Protein AF-W2SU47-F1 (afdb_monomer_lite)

Foldseek 3Di:
DVLVVLLVVLVVLLVQLVCLQPDPDDDPVSLLVSLQSLQCCLQPVVVSSLVCLVVVLVRLLSQCLDQDVSSVVSSLSSVLSSLLSLLPDPDPCNVVSLVSLLVSLVVLCVDPPYDNVSSPNSSVSSVVSSVCSVDVVVVVVVCVVVVNDCPVRDDPDPDD

InterPro domains:
  IPR016024 Armadillo-type fold [SSF48371] (7-95)

Sequence (160 aa):
TSKSYAAELVEKCLDQCLEWLEEPTRNEQRRLASVLLARELAMFTATSFFLRANVFFKSIFTVIRDPKPQIRIASINALHAALTITSQREAKLKTEWYTKCYAEALNTMKINDLPKDDRTHSMLLVLNELVRIADATYERTRLEALGIRQTETSIATPIE

Secondary structure (DSSP, 8-state):
-HHHHHHHHHHHHHHHHHHHHH-SS--HHHHHHHHHHHHHHHHH-HHHHHHTHHHHHHHHHHHHT-SSHHHHHHHHHHHHHHHHHHHTS--TTHHHHHHHHHHHHHHHTT--SS-HHHHHHHHHHHHHHHHHHH-HHHHHHHHHHTT--GGGS---S---

pLDDT: mean 86.92, std 14.97, range [31.42, 97.62]

Organism: Necator americanus (NCBI:txid51031)

Structure (mmCIF, N/CA/C/O backbone):
data_AF-W2SU47-F1
#
_entry.id   AF-W2SU47-F1
#
loop_
_atom_site.group_PDB
_atom_site.id
_atom_site.type_symbol
_atom_site.label_atom_id
_atom_site.label_alt_id
_atom_site.label_comp_id
_atom_site.label_asym_id
_atom_site.label_entity_id
_atom_site.label_seq_id
_atom_site.pdbx_PDB_ins_code
_atom_site.Cartn_x
_atom_site.Cartn_y
_atom_site.Cartn_z
_atom_site.occupancy
_atom_site.B_iso_or_equiv
_atom_site.auth_seq_id
_atom_site.auth_comp_id
_atom_site.auth_asym_id
_atom_site.auth_atom_id
_atom_site.pdbx_PDB_model_num
ATOM 1 N N . THR A 1 1 ? 2.155 -5.303 30.249 1.00 57.44 1 THR A N 1
ATOM 2 C CA . THR A 1 1 ? 0.708 -5.442 29.938 1.00 57.44 1 THR A CA 1
ATOM 3 C C . THR A 1 1 ? 0.538 -5.763 28.461 1.00 57.44 1 THR A C 1
ATOM 5 O O . THR A 1 1 ? 1.317 -5.265 27.661 1.00 57.44 1 THR A O 1
ATOM 8 N N . SER A 1 2 ? -0.454 -6.580 28.084 1.00 69.81 2 SER A N 1
ATOM 9 C CA . SER A 1 2 ? -0.666 -7.081 26.703 1.00 69.81 2 SER A CA 1
ATOM 10 C C . SER A 1 2 ? -0.622 -5.992 25.603 1.00 69.81 2 SER A C 1
ATOM 12 O O . SER A 1 2 ? -0.025 -6.196 24.550 1.00 69.81 2 SER A O 1
ATOM 14 N N . LYS A 1 3 ? -1.123 -4.778 25.884 1.00 67.06 3 LYS A N 1
ATOM 15 C CA . LYS A 1 3 ? -1.070 -3.631 24.951 1.00 67.06 3 LYS A CA 1
ATOM 16 C C . LYS A 1 3 ? 0.355 -3.171 24.601 1.00 67.06 3 LYS A C 1
ATOM 18 O O . LYS A 1 3 ? 0.601 -2.790 23.463 1.00 67.06 3 LYS A O 1
ATOM 23 N N . SER A 1 4 ? 1.285 -3.231 25.556 1.00 80.19 4 SER A N 1
ATOM 24 C CA . SER A 1 4 ? 2.697 -2.879 25.335 1.00 80.19 4 SER A CA 1
ATOM 25 C C . SER A 1 4 ? 3.374 -3.871 24.391 1.00 80.19 4 SER A C 1
ATOM 27 O O . SER A 1 4 ? 4.153 -3.469 23.537 1.00 80.19 4 SER A O 1
ATOM 29 N N . TYR A 1 5 ? 3.033 -5.155 24.517 1.00 83.88 5 TYR A N 1
ATOM 30 C CA . TYR A 1 5 ? 3.584 -6.211 23.672 1.00 83.88 5 TYR A CA 1
ATOM 31 C C . TYR A 1 5 ? 3.087 -6.098 22.225 1.00 83.88 5 TYR A C 1
ATOM 33 O O . TYR A 1 5 ? 3.872 -6.221 21.294 1.00 83.88 5 TYR A O 1
ATOM 41 N N . ALA A 1 6 ? 1.800 -5.790 22.023 1.00 83.56 6 ALA A N 1
ATOM 42 C CA . ALA A 1 6 ? 1.251 -5.577 20.684 1.00 83.56 6 ALA A CA 1
ATOM 43 C C . ALA A 1 6 ? 1.893 -4.377 19.964 1.00 83.56 6 ALA A C 1
ATOM 45 O O . ALA A 1 6 ? 2.113 -4.429 18.759 1.00 83.56 6 ALA A O 1
ATOM 46 N N . ALA A 1 7 ? 2.187 -3.291 20.686 1.00 87.56 7 ALA A N 1
ATOM 47 C CA . ALA A 1 7 ? 2.892 -2.142 20.121 1.00 87.56 7 ALA A CA 1
ATOM 48 C C . ALA A 1 7 ? 4.333 -2.496 19.716 1.00 87.56 7 ALA A C 1
ATOM 50 O O . ALA A 1 7 ? 4.730 -2.210 18.590 1.00 87.56 7 ALA A O 1
ATOM 51 N N . GLU A 1 8 ? 5.069 -3.182 20.593 1.00 90.56 8 GLU A N 1
ATOM 52 C CA . GLU A 1 8 ? 6.442 -3.627 20.328 1.00 90.56 8 GLU A CA 1
ATOM 53 C C . GLU A 1 8 ? 6.516 -4.620 19.156 1.00 90.56 8 GLU A C 1
ATOM 55 O O . GLU A 1 8 ? 7.414 -4.539 18.319 1.00 90.56 8 GLU A O 1
ATOM 60 N N . LEU A 1 9 ? 5.550 -5.538 19.058 1.00 89.38 9 LEU A N 1
ATOM 61 C CA . LEU A 1 9 ? 5.449 -6.476 17.942 1.00 89.38 9 LEU A CA 1
ATOM 62 C C . LEU A 1 9 ? 5.257 -5.739 16.613 1.00 89.38 9 LEU A C 1
ATOM 64 O O . LEU A 1 9 ? 5.974 -6.011 15.656 1.00 89.38 9 LEU A O 1
ATOM 68 N N . VAL A 1 10 ? 4.308 -4.799 16.552 1.00 92.06 10 VAL A N 1
ATOM 69 C CA . VAL A 1 10 ? 4.047 -4.012 15.337 1.00 92.06 10 VAL A CA 1
ATOM 70 C C . VAL A 1 10 ? 5.268 -3.200 14.932 1.00 92.06 10 VAL A C 1
ATOM 72 O O . VAL A 1 10 ? 5.577 -3.134 13.745 1.00 92.06 10 VAL A O 1
ATOM 75 N N . GLU A 1 11 ? 5.963 -2.604 15.898 1.00 92.06 11 GLU A N 1
ATOM 76 C CA . GLU A 1 11 ? 7.198 -1.866 15.649 1.00 92.06 11 GLU A CA 1
ATOM 77 C C . GLU A 1 11 ? 8.258 -2.767 15.010 1.00 92.06 11 GLU A C 1
ATOM 79 O O . GLU A 1 11 ? 8.673 -2.500 13.884 1.00 92.06 11 GLU A O 1
ATOM 84 N N . LYS A 1 12 ? 8.587 -3.897 15.647 1.00 93.81 12 LYS A N 1
ATOM 85 C CA . LYS A 1 12 ? 9.564 -4.860 15.118 1.00 93.81 12 LYS A CA 1
ATOM 86 C C . LYS A 1 12 ? 9.177 -5.394 13.740 1.00 93.81 12 LYS A C 1
ATOM 88 O O . LYS A 1 12 ? 10.028 -5.513 12.865 1.00 93.81 12 LYS A O 1
ATOM 93 N N . CYS A 1 13 ? 7.903 -5.718 13.525 1.00 94.62 13 CYS A N 1
ATOM 94 C CA . CYS A 1 13 ? 7.446 -6.241 12.241 1.00 94.62 13 CYS A CA 1
ATOM 95 C C . CYS A 1 13 ? 7.479 -5.184 11.129 1.00 94.62 13 CYS A C 1
ATOM 97 O O . CYS A 1 13 ? 7.835 -5.519 10.001 1.00 94.62 13 CYS A O 1
ATOM 99 N N . LEU A 1 14 ? 7.120 -3.927 11.414 1.00 94.00 14 LEU A N 1
ATOM 100 C CA . LEU A 1 14 ? 7.218 -2.851 10.426 1.00 94.00 14 LEU A CA 1
ATOM 101 C C . LEU A 1 14 ? 8.671 -2.510 10.112 1.00 94.00 14 LEU A C 1
ATOM 103 O O . LEU A 1 14 ? 8.984 -2.315 8.942 1.00 94.00 14 LEU A O 1
ATOM 107 N N . ASP A 1 15 ? 9.551 -2.501 11.110 1.00 94.56 15 ASP A N 1
ATOM 108 C CA . ASP A 1 15 ? 10.982 -2.284 10.896 1.00 94.56 15 ASP A CA 1
ATOM 109 C C . ASP A 1 15 ? 11.571 -3.407 10.033 1.00 94.56 15 ASP A C 1
ATOM 111 O O . ASP A 1 15 ? 12.213 -3.132 9.022 1.00 94.56 15 ASP A O 1
ATOM 115 N N . GLN A 1 16 ? 11.209 -4.665 10.307 1.00 95.00 16 GLN A N 1
ATOM 116 C CA . GLN A 1 16 ? 11.596 -5.792 9.457 1.00 95.00 16 GLN A CA 1
ATOM 117 C C . GLN A 1 16 ? 11.073 -5.655 8.019 1.00 95.00 16 GLN A C 1
ATOM 119 O O . GLN A 1 16 ? 11.789 -5.979 7.067 1.00 95.00 16 GLN A O 1
ATOM 124 N N . CYS A 1 17 ? 9.832 -5.183 7.842 1.00 94.94 17 CYS A N 1
ATOM 125 C CA . CYS A 1 17 ? 9.284 -4.927 6.512 1.00 94.94 17 CYS A CA 1
ATOM 126 C C . CYS A 1 17 ? 10.129 -3.894 5.764 1.00 94.94 17 CYS A C 1
ATOM 128 O O . CYS A 1 17 ? 10.381 -4.095 4.582 1.00 94.94 17 CYS A O 1
ATOM 130 N N . LEU A 1 18 ? 10.548 -2.810 6.425 1.00 93.12 18 LEU A N 1
ATOM 131 C CA . LEU A 1 18 ? 11.369 -1.756 5.823 1.00 93.12 18 LEU A CA 1
ATOM 132 C C . LEU A 1 18 ? 12.751 -2.267 5.445 1.00 93.12 18 LEU A C 1
ATOM 134 O O . LEU A 1 18 ? 13.170 -2.037 4.316 1.00 93.12 18 LEU A O 1
ATOM 138 N N . GLU A 1 19 ? 13.402 -3.017 6.333 1.00 94.19 19 GLU A N 1
ATOM 139 C CA . GLU A 1 19 ? 14.693 -3.646 6.050 1.00 94.19 19 GLU A CA 1
ATOM 140 C C . GLU A 1 19 ? 14.628 -4.462 4.754 1.00 94.19 19 GLU A C 1
ATOM 142 O O . GLU A 1 19 ? 15.442 -4.269 3.856 1.00 94.19 19 GLU A O 1
ATOM 147 N N . TRP A 1 20 ? 13.593 -5.294 4.593 1.00 94.81 20 TRP A N 1
ATOM 148 C CA . TRP A 1 20 ? 13.367 -6.075 3.372 1.00 94.81 20 TRP A CA 1
ATOM 149 C C . TRP A 1 20 ? 13.113 -5.226 2.119 1.00 94.81 20 TRP A C 1
ATOM 151 O O . TRP A 1 20 ? 13.401 -5.671 1.005 1.00 94.81 20 TRP A O 1
ATOM 161 N N . LEU A 1 21 ? 12.550 -4.024 2.265 1.00 92.50 21 LEU A N 1
ATOM 162 C CA . LEU A 1 21 ? 12.307 -3.110 1.145 1.00 92.50 21 LEU A CA 1
ATOM 163 C C . LEU A 1 21 ? 13.552 -2.301 0.755 1.00 92.50 21 LEU A C 1
ATOM 165 O O . LEU A 1 21 ? 13.685 -1.947 -0.421 1.00 92.50 21 LEU A O 1
ATOM 169 N N . GLU A 1 22 ? 14.435 -2.026 1.715 1.00 90.50 22 GLU A N 1
ATOM 170 C CA . GLU A 1 22 ? 15.665 -1.235 1.568 1.00 90.50 22 GLU A CA 1
ATOM 171 C C . GLU A 1 22 ? 16.891 -2.077 1.180 1.00 90.50 22 GLU A C 1
ATOM 173 O O . GLU A 1 22 ? 17.963 -1.529 0.921 1.00 90.50 22 GLU A O 1
ATOM 178 N N . GLU A 1 23 ? 16.744 -3.403 1.086 1.00 90.19 23 GLU A N 1
ATOM 179 C CA . GLU A 1 23 ? 17.817 -4.289 0.638 1.00 90.19 23 GLU A CA 1
ATOM 180 C C . GLU A 1 23 ? 18.407 -3.851 -0.719 1.00 90.19 23 GLU A C 1
ATOM 182 O O . GLU A 1 23 ? 17.663 -3.603 -1.676 1.00 90.19 23 GLU A O 1
ATOM 187 N N . PRO A 1 24 ? 19.750 -3.827 -0.852 1.00 87.69 24 PRO A N 1
ATOM 188 C CA . PRO A 1 24 ? 20.416 -3.344 -2.062 1.00 87.69 24 PRO A CA 1
ATOM 189 C C . PRO A 1 24 ? 20.133 -4.231 -3.279 1.00 87.69 24 PRO A C 1
ATOM 191 O O . PRO A 1 24 ? 20.157 -3.767 -4.416 1.00 87.69 24 PRO A O 1
ATOM 194 N N . THR A 1 25 ? 19.864 -5.519 -3.049 1.00 91.19 25 THR A N 1
ATOM 195 C CA . THR A 1 25 ? 19.470 -6.463 -4.095 1.00 91.19 25 THR A CA 1
ATOM 196 C C . THR A 1 25 ? 17.974 -6.712 -4.007 1.00 91.19 25 THR A C 1
ATOM 198 O O . THR A 1 25 ? 17.471 -7.151 -2.976 1.00 91.19 25 THR A O 1
ATOM 201 N N . ARG A 1 26 ? 17.251 -6.479 -5.108 1.00 91.31 26 ARG A N 1
ATOM 202 C CA . ARG A 1 26 ? 15.805 -6.717 -5.155 1.00 91.31 26 ARG A CA 1
ATOM 203 C C . ARG A 1 26 ? 15.495 -8.197 -4.904 1.00 91.31 26 ARG A C 1
ATOM 205 O O . ARG A 1 26 ? 15.801 -9.043 -5.741 1.00 91.31 26 ARG A O 1
ATOM 212 N N . ASN A 1 27 ? 14.774 -8.470 -3.819 1.00 95.38 27 ASN A N 1
ATOM 213 C CA . ASN A 1 27 ? 14.187 -9.773 -3.520 1.00 95.38 27 ASN A CA 1
ATOM 214 C C . ASN A 1 27 ? 12.652 -9.708 -3.613 1.00 95.38 27 ASN A C 1
ATOM 216 O O . ASN A 1 27 ? 11.988 -8.988 -2.867 1.00 95.38 27 ASN A O 1
ATOM 220 N N . GLU A 1 28 ? 12.086 -10.452 -4.561 1.00 94.38 28 GLU A N 1
ATOM 221 C CA . GLU A 1 28 ? 10.653 -10.436 -4.874 1.00 94.38 28 GLU A CA 1
ATOM 222 C C . GLU A 1 28 ? 9.795 -11.014 -3.744 1.00 94.38 28 GLU A C 1
ATOM 224 O O . GLU A 1 28 ? 8.793 -10.418 -3.351 1.00 94.38 28 GLU A O 1
ATOM 229 N N . GLN A 1 29 ? 10.218 -12.146 -3.183 1.00 95.88 29 GLN A N 1
ATOM 230 C CA . GLN A 1 29 ? 9.509 -12.831 -2.107 1.00 95.88 29 GLN A CA 1
ATOM 231 C C . GLN A 1 29 ? 9.476 -11.978 -0.842 1.00 95.88 29 GLN A C 1
ATOM 233 O O . GLN A 1 29 ? 8.440 -11.900 -0.188 1.00 95.88 29 GLN A O 1
ATOM 238 N N . ARG A 1 30 ? 10.583 -11.296 -0.526 1.00 96.25 30 ARG A N 1
ATOM 239 C CA . ARG A 1 30 ? 10.657 -10.375 0.613 1.00 96.25 30 ARG A CA 1
ATOM 240 C C . ARG A 1 30 ? 9.747 -9.169 0.430 1.00 96.25 30 ARG A C 1
ATOM 242 O O . ARG A 1 30 ? 8.985 -8.862 1.335 1.00 96.25 30 ARG A O 1
ATOM 249 N N . ARG A 1 31 ? 9.731 -8.550 -0.756 1.00 96.06 31 ARG A N 1
ATOM 250 C CA . ARG A 1 31 ? 8.805 -7.443 -1.064 1.00 96.06 31 ARG A CA 1
ATOM 251 C C . ARG A 1 31 ? 7.345 -7.856 -0.918 1.00 96.06 31 ARG A C 1
ATOM 253 O O . ARG A 1 31 ? 6.568 -7.122 -0.313 1.00 96.06 31 ARG A O 1
ATOM 260 N N . LEU A 1 32 ? 6.985 -9.032 -1.437 1.00 96.88 32 LEU A N 1
ATOM 261 C CA . LEU A 1 32 ? 5.638 -9.578 -1.292 1.00 96.88 32 LEU A CA 1
ATOM 262 C C . LEU A 1 32 ? 5.301 -9.874 0.180 1.00 96.88 32 LEU A C 1
ATOM 264 O O . LEU A 1 32 ? 4.226 -9.506 0.647 1.00 96.88 32 LEU A O 1
ATOM 268 N N . ALA A 1 33 ? 6.224 -10.483 0.926 1.00 96.88 33 ALA A N 1
ATOM 269 C CA . ALA A 1 33 ? 6.049 -10.758 2.349 1.00 96.88 33 ALA A CA 1
ATOM 270 C C . ALA A 1 33 ? 5.882 -9.469 3.170 1.00 96.88 33 ALA A C 1
ATOM 272 O O . ALA A 1 33 ? 4.981 -9.412 4.004 1.00 96.88 33 ALA A O 1
ATOM 273 N N . SER A 1 34 ? 6.672 -8.421 2.893 1.00 96.44 34 SER A N 1
ATOM 274 C CA . SER A 1 34 ? 6.561 -7.116 3.560 1.00 96.44 34 SER A CA 1
ATOM 275 C C . SER A 1 34 ? 5.160 -6.529 3.423 1.00 96.44 34 SER A C 1
ATOM 277 O O . SER A 1 34 ? 4.573 -6.080 4.405 1.00 96.44 34 SER A O 1
ATOM 279 N N . VAL A 1 35 ? 4.596 -6.528 2.210 1.00 97.00 35 VAL A N 1
ATOM 280 C CA . VAL A 1 35 ? 3.281 -5.908 1.978 1.00 97.00 35 VAL A CA 1
ATOM 281 C C . VAL A 1 35 ? 2.136 -6.732 2.552 1.00 97.00 35 VAL A C 1
ATOM 283 O O . VAL A 1 35 ? 1.189 -6.157 3.083 1.00 97.00 35 VAL A O 1
ATOM 286 N N . LEU A 1 36 ? 2.238 -8.064 2.515 1.00 96.88 36 LEU A N 1
ATOM 287 C CA . LEU A 1 36 ? 1.267 -8.944 3.163 1.00 96.88 36 LEU A CA 1
ATOM 288 C C . LEU A 1 36 ? 1.302 -8.767 4.683 1.00 96.88 36 LEU A C 1
ATOM 290 O O . LEU A 1 36 ? 0.262 -8.541 5.291 1.00 96.88 36 LEU A O 1
ATOM 294 N N . LEU A 1 37 ? 2.491 -8.770 5.290 1.00 96.38 37 LEU A N 1
ATOM 295 C CA . LEU A 1 37 ? 2.635 -8.553 6.726 1.00 96.38 37 LEU A CA 1
ATOM 296 C C . LEU A 1 37 ? 2.093 -7.178 7.134 1.00 96.38 37 LEU A C 1
ATOM 298 O O . LEU A 1 37 ? 1.295 -7.091 8.062 1.00 96.38 37 LEU A O 1
ATOM 302 N N . ALA A 1 38 ? 2.443 -6.112 6.410 1.00 95.81 38 ALA A N 1
ATOM 303 C CA . ALA A 1 38 ? 1.929 -4.774 6.693 1.00 95.81 38 ALA A CA 1
ATOM 304 C C . ALA A 1 38 ? 0.393 -4.695 6.601 1.00 95.81 38 ALA A C 1
ATOM 306 O O . ALA A 1 38 ? -0.229 -4.029 7.432 1.00 95.81 38 ALA A O 1
ATOM 307 N N . ARG A 1 39 ? -0.224 -5.402 5.642 1.00 96.06 39 ARG A N 1
ATOM 308 C CA . ARG A 1 39 ? -1.686 -5.536 5.548 1.00 96.06 39 ARG A CA 1
ATOM 309 C C . ARG A 1 39 ? -2.264 -6.206 6.793 1.00 96.06 39 ARG A C 1
ATOM 311 O O . ARG A 1 39 ? -3.197 -5.660 7.379 1.00 96.06 39 ARG A O 1
ATOM 318 N N . GLU A 1 40 ? -1.721 -7.350 7.206 1.00 95.25 40 GLU A N 1
ATOM 319 C CA . GLU A 1 40 ? -2.231 -8.074 8.377 1.00 95.25 40 GLU A CA 1
ATOM 320 C C . GLU A 1 40 ? -2.090 -7.243 9.659 1.00 95.25 40 GLU A C 1
ATOM 322 O O . GLU A 1 40 ? -3.021 -7.170 10.462 1.00 95.25 40 GLU A O 1
ATOM 327 N N . LEU A 1 41 ? -0.962 -6.547 9.837 1.00 94.00 41 LEU A N 1
ATOM 328 C CA . LEU A 1 41 ? -0.760 -5.652 10.980 1.00 94.00 41 LEU A CA 1
ATOM 329 C C . LEU A 1 41 ? -1.786 -4.516 10.985 1.00 94.00 41 LEU A C 1
ATOM 331 O O . LEU A 1 41 ? -2.356 -4.210 12.035 1.00 94.00 41 LEU A O 1
ATOM 335 N N . ALA A 1 42 ? -2.053 -3.912 9.826 1.00 92.69 42 ALA A N 1
ATOM 336 C CA . ALA A 1 42 ? -3.086 -2.896 9.700 1.00 92.69 42 ALA A CA 1
ATOM 337 C C . ALA A 1 42 ? -4.452 -3.466 10.128 1.00 92.69 42 ALA A C 1
ATOM 339 O O . ALA A 1 42 ? -5.100 -2.911 11.015 1.00 92.69 42 ALA A O 1
ATOM 340 N N . MET A 1 43 ? -4.859 -4.611 9.577 1.00 91.56 43 MET A N 1
ATOM 341 C CA . MET A 1 43 ? -6.174 -5.205 9.842 1.00 91.56 43 MET A CA 1
ATOM 342 C C . MET A 1 43 ? -6.367 -5.651 11.297 1.00 91.56 43 MET A C 1
ATOM 344 O O . MET A 1 43 ? -7.394 -5.350 11.901 1.00 91.56 43 MET A O 1
ATOM 348 N N . PHE A 1 44 ? -5.388 -6.344 11.880 1.00 90.00 44 PHE A N 1
ATOM 349 C CA . PHE A 1 44 ? -5.555 -7.008 13.179 1.00 90.00 44 PHE A CA 1
ATOM 350 C C . PHE A 1 44 ? -4.991 -6.220 14.364 1.00 90.00 44 PHE A C 1
ATOM 352 O O . PHE A 1 44 ? -5.349 -6.482 15.511 1.00 90.00 44 PHE A O 1
ATOM 359 N N . THR A 1 45 ? -4.133 -5.229 14.113 1.00 90.75 45 THR A N 1
ATOM 360 C CA . THR A 1 45 ? -3.490 -4.417 15.162 1.00 90.75 45 THR A CA 1
ATOM 361 C C . THR A 1 45 ? -3.601 -2.915 14.886 1.00 90.75 45 THR A C 1
ATOM 363 O O . THR A 1 45 ? -2.694 -2.139 15.192 1.00 90.75 45 THR A O 1
ATOM 366 N N . ALA A 1 46 ? -4.749 -2.486 14.350 1.00 89.38 46 ALA A N 1
ATOM 367 C CA . ALA A 1 46 ? -5.002 -1.138 13.834 1.00 89.38 46 ALA A CA 1
ATOM 368 C C . ALA A 1 46 ? -4.544 0.015 14.748 1.00 89.38 46 ALA A C 1
ATOM 370 O O . ALA A 1 46 ? -3.997 1.003 14.265 1.00 89.38 46 ALA A O 1
ATOM 371 N N . THR A 1 47 ? -4.740 -0.087 16.068 1.00 89.88 47 THR A N 1
ATOM 372 C CA . THR A 1 47 ? -4.319 0.964 17.016 1.00 89.88 47 THR A CA 1
ATOM 373 C C . THR A 1 47 ? -2.809 1.112 17.101 1.00 89.88 47 THR A C 1
ATOM 375 O O . THR A 1 47 ? -2.318 2.233 17.015 1.00 89.88 47 THR A O 1
ATOM 378 N N . SER A 1 48 ? -2.080 0.006 17.227 1.00 90.75 48 SER A N 1
ATOM 379 C CA . SER A 1 48 ? -0.617 0.024 17.265 1.00 90.75 48 SER A CA 1
ATOM 380 C C . SER A 1 48 ? -0.033 0.396 15.901 1.00 90.75 48 SER A C 1
ATOM 382 O O . SER A 1 48 ? 0.877 1.217 15.829 1.00 90.75 48 SER A O 1
ATOM 384 N N . PHE A 1 49 ? -0.606 -0.130 14.812 1.00 92.00 49 PHE A N 1
ATOM 385 C CA . PHE A 1 49 ? -0.204 0.209 13.444 1.00 92.00 49 PHE A CA 1
ATOM 386 C C . PHE A 1 49 ? -0.335 1.709 13.163 1.00 92.00 49 PHE A C 1
ATOM 388 O O . PHE A 1 49 ? 0.577 2.322 12.610 1.00 92.00 49 PHE A O 1
ATOM 395 N N . PHE A 1 50 ? -1.438 2.328 13.597 1.00 90.25 50 PHE A N 1
ATOM 396 C CA . PHE A 1 50 ? -1.693 3.746 13.354 1.00 90.25 50 PHE A CA 1
ATOM 397 C C . PHE A 1 50 ? -0.606 4.664 13.937 1.00 90.25 50 PHE A C 1
ATOM 399 O O . PHE A 1 50 ? -0.272 5.676 13.324 1.00 90.25 50 PHE A O 1
ATOM 406 N N . LEU A 1 51 ? 0.013 4.287 15.063 1.00 90.31 51 LEU A N 1
ATOM 407 C CA . LEU A 1 51 ? 1.129 5.036 15.663 1.00 90.31 51 LEU A CA 1
ATOM 408 C C . LEU A 1 51 ? 2.358 5.112 14.739 1.00 90.31 51 LEU A C 1
ATOM 410 O O . LEU A 1 51 ? 3.148 6.049 14.836 1.00 90.31 51 LEU A O 1
ATOM 414 N N . ARG A 1 52 ? 2.509 4.150 13.822 1.00 89.62 52 ARG A N 1
ATOM 415 C CA . ARG A 1 52 ? 3.617 4.043 12.859 1.00 89.62 52 ARG A CA 1
ATOM 416 C C . ARG A 1 52 ? 3.175 4.277 11.410 1.00 89.62 52 ARG A C 1
ATOM 418 O O . ARG A 1 52 ? 3.984 4.111 10.498 1.00 89.62 52 ARG A O 1
ATOM 425 N N . ALA A 1 53 ? 1.937 4.719 11.169 1.00 90.00 53 ALA A N 1
ATOM 426 C CA . ALA A 1 53 ? 1.385 4.884 9.821 1.00 90.00 53 ALA A CA 1
ATOM 427 C C . ALA A 1 53 ? 2.253 5.779 8.917 1.00 90.00 53 ALA A C 1
ATOM 429 O O . ALA A 1 53 ? 2.420 5.495 7.734 1.00 90.00 53 ALA A O 1
ATOM 430 N N . ASN A 1 54 ? 2.887 6.815 9.477 1.00 89.88 54 ASN A N 1
ATOM 431 C CA . ASN A 1 54 ? 3.808 7.684 8.737 1.00 89.88 54 ASN A CA 1
ATOM 432 C C . ASN A 1 54 ? 4.972 6.927 8.089 1.00 89.88 54 ASN A C 1
ATOM 434 O O . ASN A 1 54 ? 5.401 7.285 6.993 1.00 89.88 54 ASN A O 1
ATOM 438 N N . VAL A 1 55 ? 5.491 5.902 8.764 1.00 91.69 55 VAL A N 1
ATOM 439 C CA . VAL A 1 55 ? 6.590 5.077 8.260 1.00 91.69 55 VAL A CA 1
ATOM 440 C C . VAL A 1 55 ? 6.090 4.200 7.112 1.00 91.69 55 VAL A C 1
ATOM 442 O O . VAL A 1 55 ? 6.675 4.210 6.030 1.00 91.69 55 VAL A O 1
ATOM 445 N N . PHE A 1 56 ? 4.936 3.557 7.294 1.00 93.75 56 PHE A N 1
ATOM 446 C CA . PHE A 1 56 ? 4.271 2.780 6.247 1.00 93.75 56 PHE A CA 1
ATOM 447 C C . PHE A 1 56 ? 3.984 3.614 4.983 1.00 93.75 56 PHE A C 1
ATOM 449 O O . PHE A 1 56 ? 4.370 3.233 3.880 1.00 93.75 56 PHE A O 1
ATOM 456 N N . PHE A 1 57 ? 3.380 4.800 5.122 1.00 92.81 57 PHE A N 1
ATOM 457 C CA . PHE A 1 57 ? 3.076 5.682 3.988 1.00 92.81 57 PHE A CA 1
ATOM 458 C C . PHE A 1 57 ? 4.324 6.280 3.324 1.00 92.81 57 PHE A C 1
ATOM 460 O O . PHE A 1 57 ? 4.214 6.918 2.279 1.00 92.81 57 PHE A O 1
ATOM 467 N N . LYS A 1 58 ? 5.518 6.167 3.911 1.00 90.38 58 LYS A N 1
ATOM 468 C CA . LYS A 1 58 ? 6.770 6.529 3.227 1.00 90.38 58 LYS A CA 1
ATOM 469 C C . LYS A 1 58 ? 7.276 5.383 2.355 1.00 90.38 58 LYS A C 1
ATOM 471 O O . LYS A 1 58 ? 7.744 5.649 1.254 1.00 90.38 58 LYS A O 1
ATOM 476 N N . SER A 1 59 ? 7.136 4.139 2.805 1.00 92.56 59 SER A N 1
ATOM 477 C CA . SER A 1 59 ? 7.700 2.976 2.119 1.00 92.56 59 SER A CA 1
ATOM 478 C C . SER A 1 59 ? 6.762 2.336 1.094 1.00 92.56 59 SER A C 1
ATOM 480 O O . SER A 1 59 ? 7.232 1.906 0.042 1.00 92.56 59 SER A O 1
ATOM 482 N N . ILE A 1 60 ? 5.445 2.316 1.328 1.00 95.56 60 ILE A N 1
ATOM 483 C CA . ILE A 1 60 ? 4.484 1.557 0.503 1.00 95.56 60 ILE A CA 1
ATOM 484 C C . ILE A 1 60 ? 4.501 1.946 -0.983 1.00 95.56 60 ILE A C 1
ATOM 486 O O . ILE A 1 60 ? 4.373 1.094 -1.862 1.00 95.56 60 ILE A O 1
ATOM 490 N N . PHE A 1 61 ? 4.729 3.221 -1.304 1.00 94.19 61 PHE A N 1
ATOM 491 C CA . PHE A 1 61 ? 4.737 3.672 -2.695 1.00 94.19 61 PHE A CA 1
ATOM 492 C C . PHE A 1 61 ? 5.891 3.077 -3.504 1.00 94.19 61 PHE A C 1
ATOM 494 O O . PHE A 1 61 ? 5.780 2.994 -4.724 1.00 94.19 61 PHE A O 1
ATOM 501 N N . THR A 1 62 ? 6.977 2.643 -2.859 1.00 92.81 62 THR A N 1
ATOM 502 C CA . THR A 1 62 ? 8.094 1.971 -3.543 1.00 92.81 62 THR A CA 1
ATOM 503 C C . THR A 1 62 ? 7.684 0.604 -4.096 1.00 92.81 62 THR A C 1
ATOM 505 O O . THR A 1 62 ? 8.082 0.248 -5.199 1.00 92.81 62 THR A O 1
ATOM 508 N N . VAL A 1 63 ? 6.842 -0.141 -3.372 1.00 95.25 63 VAL A N 1
ATOM 509 C CA . VAL A 1 63 ? 6.371 -1.484 -3.756 1.00 95.25 63 VAL A CA 1
ATOM 510 C C . VAL A 1 63 ? 5.106 -1.457 -4.607 1.00 95.25 63 VAL A C 1
ATOM 512 O O . VAL A 1 63 ? 4.926 -2.324 -5.457 1.00 95.25 63 VAL A O 1
ATOM 515 N N . ILE A 1 64 ? 4.288 -0.405 -4.500 1.00 96.38 64 ILE A N 1
ATOM 516 C CA . ILE A 1 64 ? 3.205 -0.145 -5.467 1.00 96.38 64 ILE A CA 1
ATOM 517 C C . ILE A 1 64 ? 3.761 0.045 -6.885 1.00 96.38 64 ILE A C 1
ATOM 519 O O . ILE A 1 64 ? 3.096 -0.302 -7.854 1.00 96.38 64 ILE A O 1
ATOM 523 N N . ARG A 1 65 ? 4.987 0.562 -7.000 1.00 94.25 65 ARG A N 1
ATOM 524 C CA . ARG A 1 65 ? 5.720 0.731 -8.258 1.00 94.25 65 ARG A CA 1
ATOM 525 C C . ARG A 1 65 ? 6.580 -0.488 -8.615 1.00 94.25 65 ARG A C 1
ATOM 527 O O . ARG A 1 65 ? 7.482 -0.352 -9.428 1.00 94.25 65 ARG A O 1
ATOM 534 N N . ASP A 1 66 ? 6.371 -1.665 -8.022 1.00 94.88 66 ASP A N 1
ATOM 535 C CA . ASP A 1 66 ? 7.168 -2.847 -8.383 1.00 94.88 66 ASP A CA 1
ATOM 536 C C . ASP A 1 66 ? 6.846 -3.309 -9.823 1.00 94.88 66 ASP A C 1
ATOM 538 O O . ASP A 1 66 ? 5.679 -3.267 -10.230 1.00 94.88 66 ASP A O 1
ATOM 542 N N . PRO A 1 67 ? 7.830 -3.780 -10.614 1.00 92.75 67 PRO A N 1
ATOM 543 C CA . PRO A 1 67 ? 7.583 -4.317 -11.957 1.00 92.75 67 PRO A CA 1
ATOM 544 C C . PRO A 1 67 ? 6.654 -5.541 -11.968 1.00 92.75 67 PRO A C 1
ATOM 546 O O . PRO A 1 67 ? 6.060 -5.856 -12.998 1.00 92.75 67 PRO A O 1
ATOM 549 N N . LYS A 1 68 ? 6.484 -6.248 -10.842 1.00 95.25 68 LYS A N 1
ATOM 550 C CA . LYS A 1 68 ? 5.608 -7.420 -10.764 1.00 95.25 68 LYS A CA 1
ATOM 551 C C . LYS A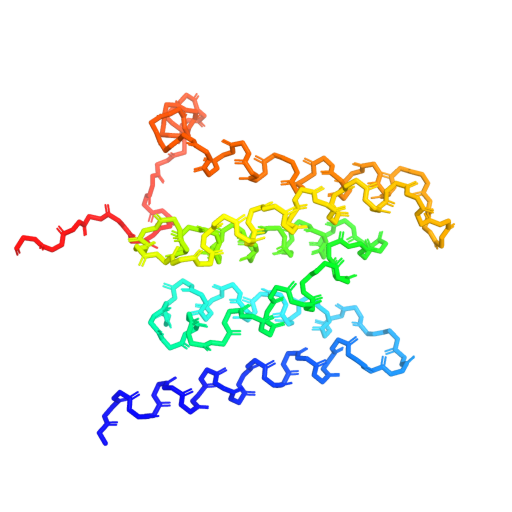 1 68 ? 4.178 -7.038 -10.379 1.00 95.25 68 LYS A C 1
ATOM 553 O O . LYS A 1 68 ? 3.955 -6.528 -9.279 1.00 95.25 68 LYS A O 1
ATOM 558 N N . PRO A 1 69 ? 3.168 -7.381 -11.201 1.00 95.38 69 PRO A N 1
ATOM 559 C CA . PRO A 1 69 ? 1.776 -7.024 -10.931 1.00 95.38 69 PRO A CA 1
ATOM 560 C C . PRO A 1 69 ? 1.243 -7.619 -9.626 1.00 95.38 69 PRO A C 1
ATOM 562 O O . PRO A 1 69 ? 0.484 -6.951 -8.932 1.00 95.38 69 PRO A O 1
ATOM 565 N N . GLN A 1 70 ? 1.670 -8.830 -9.257 1.00 96.62 70 GLN A N 1
ATOM 566 C CA . GLN A 1 70 ? 1.256 -9.474 -8.007 1.00 96.62 70 GLN A CA 1
ATOM 567 C C . GLN A 1 70 ? 1.663 -8.656 -6.774 1.00 96.62 70 GLN A C 1
ATOM 569 O O . GLN A 1 70 ? 0.844 -8.455 -5.879 1.00 96.62 70 GLN A O 1
ATOM 574 N N . ILE A 1 71 ? 2.890 -8.119 -6.755 1.00 97.19 71 ILE A N 1
ATOM 575 C CA . ILE A 1 71 ? 3.358 -7.249 -5.668 1.00 97.19 71 ILE A CA 1
ATOM 576 C C . ILE A 1 71 ? 2.555 -5.953 -5.650 1.00 97.19 71 ILE A C 1
ATOM 578 O O . ILE A 1 71 ? 2.133 -5.525 -4.578 1.00 97.19 71 ILE A O 1
ATOM 582 N N . ARG A 1 72 ? 2.281 -5.353 -6.814 1.00 96.94 72 ARG A N 1
ATOM 583 C CA . ARG A 1 72 ? 1.467 -4.129 -6.888 1.00 96.94 72 ARG A CA 1
ATOM 584 C C . ARG A 1 72 ? 0.073 -4.337 -6.303 1.00 96.94 72 ARG A C 1
ATOM 586 O O . ARG A 1 72 ? -0.355 -3.553 -5.465 1.00 96.94 72 ARG A O 1
ATOM 593 N N . ILE A 1 73 ? -0.604 -5.420 -6.685 1.00 96.94 73 ILE A N 1
ATOM 594 C CA . ILE A 1 73 ? -1.945 -5.760 -6.185 1.00 96.94 73 ILE A CA 1
ATOM 595 C C . ILE A 1 73 ? -1.912 -5.993 -4.667 1.00 96.94 73 ILE A C 1
ATOM 597 O O . ILE A 1 73 ? -2.728 -5.431 -3.938 1.00 96.94 73 ILE A O 1
ATOM 601 N N . ALA A 1 74 ? -0.935 -6.753 -4.163 1.00 97.44 74 ALA A N 1
ATOM 602 C CA . ALA A 1 74 ? -0.789 -6.991 -2.726 1.00 97.44 74 ALA A CA 1
ATOM 603 C C . ALA A 1 74 ? -0.486 -5.698 -1.941 1.00 97.44 74 ALA A C 1
ATOM 605 O O . ALA A 1 74 ? -1.064 -5.467 -0.879 1.00 97.44 74 ALA A O 1
ATOM 606 N N . SER A 1 75 ? 0.357 -4.820 -2.492 1.00 97.31 75 SER A N 1
ATOM 607 C CA . SER A 1 75 ? 0.672 -3.503 -1.914 1.00 97.31 75 SER A CA 1
ATOM 608 C C . SER A 1 75 ? -0.568 -2.626 -1.797 1.00 97.31 75 SER A C 1
ATOM 610 O O . SER A 1 75 ? -0.747 -1.905 -0.819 1.00 97.31 75 SER A O 1
ATOM 612 N N . ILE A 1 76 ? -1.444 -2.703 -2.792 1.00 97.62 76 ILE A N 1
ATOM 613 C CA . ILE A 1 76 ? -2.678 -1.928 -2.844 1.00 97.62 76 ILE A CA 1
ATOM 614 C C . ILE A 1 76 ? -3.699 -2.446 -1.831 1.00 97.62 76 ILE A C 1
ATOM 616 O O . ILE A 1 76 ? -4.340 -1.642 -1.161 1.00 97.62 76 ILE A O 1
ATOM 620 N N . ASN A 1 77 ? -3.756 -3.758 -1.595 1.00 96.12 77 ASN A N 1
ATOM 621 C CA . ASN A 1 77 ? -4.544 -4.317 -0.493 1.00 96.12 77 ASN A CA 1
ATOM 622 C C . ASN A 1 77 ? -4.038 -3.847 0.884 1.00 96.12 77 ASN A C 1
ATOM 624 O O . ASN A 1 77 ? -4.842 -3.579 1.778 1.00 96.12 77 ASN A O 1
ATOM 628 N N . ALA A 1 78 ? -2.720 -3.711 1.061 1.00 96.75 78 ALA A N 1
ATOM 629 C CA . ALA A 1 78 ? -2.143 -3.140 2.279 1.00 96.75 78 ALA A CA 1
ATOM 630 C C . ALA A 1 78 ? -2.485 -1.648 2.426 1.00 96.75 78 ALA A C 1
ATOM 632 O O . ALA A 1 78 ? -2.873 -1.200 3.507 1.00 96.75 78 ALA A O 1
ATOM 633 N N . LEU A 1 79 ? -2.394 -0.883 1.330 1.00 96.88 79 LEU A N 1
ATOM 634 C CA . LEU A 1 79 ? -2.781 0.527 1.292 1.00 96.88 79 LEU A CA 1
ATOM 635 C C . LEU A 1 79 ? -4.265 0.708 1.644 1.00 96.88 79 LEU A C 1
ATOM 637 O O . LEU A 1 79 ? -4.591 1.574 2.453 1.00 96.88 79 LEU A O 1
ATOM 641 N N . HIS A 1 80 ? -5.147 -0.134 1.100 1.00 94.62 80 HIS A N 1
ATOM 642 C CA . HIS A 1 80 ? -6.578 -0.131 1.402 1.00 94.62 80 HIS A CA 1
ATOM 643 C C . HIS A 1 80 ? -6.847 -0.308 2.902 1.00 94.62 80 HIS A C 1
ATOM 645 O O . HIS A 1 80 ? -7.580 0.480 3.504 1.00 94.62 80 HIS A O 1
ATOM 651 N N . ALA A 1 81 ? -6.209 -1.302 3.533 1.00 93.81 81 ALA A N 1
ATOM 652 C CA . ALA A 1 81 ? -6.338 -1.536 4.970 1.00 93.81 81 ALA A CA 1
ATOM 653 C C . ALA A 1 81 ? -5.866 -0.318 5.787 1.00 93.81 81 ALA A C 1
ATOM 655 O O . ALA A 1 81 ? -6.576 0.155 6.676 1.00 93.81 81 ALA A O 1
ATOM 656 N N . ALA A 1 82 ? -4.711 0.258 5.440 1.00 93.38 82 ALA A N 1
ATOM 657 C CA . ALA A 1 82 ? -4.169 1.437 6.115 1.00 93.38 82 ALA A CA 1
ATOM 658 C C . ALA A 1 82 ? -5.060 2.688 5.958 1.00 93.38 82 ALA A C 1
ATOM 660 O O . ALA A 1 82 ? -5.279 3.428 6.926 1.00 93.38 82 ALA A O 1
ATOM 661 N N . LEU A 1 83 ? -5.609 2.920 4.760 1.00 91.75 83 LEU A N 1
ATOM 662 C CA . LEU A 1 83 ? -6.518 4.036 4.484 1.00 91.75 83 LEU A CA 1
ATOM 663 C C . LEU A 1 83 ? -7.883 3.854 5.156 1.00 91.75 83 LEU A C 1
ATOM 665 O O . LEU A 1 83 ? -8.473 4.844 5.583 1.00 91.75 83 LEU A O 1
ATOM 669 N N . THR A 1 84 ? -8.355 2.618 5.315 1.00 89.88 84 THR A N 1
ATOM 670 C CA . THR A 1 84 ? -9.589 2.303 6.054 1.00 89.88 84 THR A CA 1
ATOM 671 C C . THR A 1 84 ? -9.447 2.636 7.540 1.00 89.88 84 THR A C 1
ATOM 673 O O . THR A 1 84 ? -10.302 3.298 8.119 1.00 89.88 84 THR A O 1
ATOM 676 N N . ILE A 1 85 ? -8.328 2.268 8.166 1.00 88.94 85 ILE A N 1
ATOM 677 C CA . ILE A 1 85 ? -8.073 2.612 9.579 1.00 88.94 85 ILE A CA 1
ATOM 678 C C . ILE A 1 85 ? -7.956 4.126 9.750 1.00 88.94 85 ILE A C 1
ATOM 680 O O . ILE A 1 85 ? -8.434 4.697 10.728 1.00 88.94 85 ILE A O 1
ATOM 684 N N . THR A 1 86 ? -7.314 4.780 8.783 1.00 84.62 86 THR A N 1
ATOM 685 C CA . THR A 1 86 ? -7.203 6.238 8.734 1.00 84.62 86 THR A CA 1
ATOM 686 C C . THR A 1 86 ? -8.565 6.907 8.596 1.00 84.62 86 THR A C 1
ATOM 688 O O . THR A 1 86 ? -8.816 7.914 9.254 1.00 84.62 86 THR A O 1
ATOM 691 N N . SER A 1 87 ? -9.452 6.372 7.752 1.00 83.88 87 SER A N 1
ATOM 692 C CA . SER A 1 87 ? -10.750 6.989 7.480 1.00 83.88 87 SER A CA 1
ATOM 693 C C . SER A 1 87 ? -11.652 6.998 8.715 1.00 83.88 87 SER A C 1
ATOM 695 O O . SER A 1 87 ? -12.379 7.975 8.907 1.00 83.88 87 SER A O 1
ATOM 697 N N . GLN A 1 88 ? -11.532 5.972 9.563 1.00 81.50 88 GLN A N 1
ATOM 698 C CA . GLN A 1 88 ? -12.274 5.793 10.814 1.00 81.50 88 GLN A CA 1
ATOM 699 C C . GLN A 1 88 ? -11.769 6.663 11.976 1.00 81.50 88 GLN A C 1
ATOM 701 O O . GLN A 1 88 ? -12.456 6.786 12.987 1.00 81.50 88 GLN A O 1
ATOM 706 N N . ARG A 1 89 ? -10.572 7.256 11.876 1.00 77.94 89 ARG A N 1
ATOM 707 C CA . ARG A 1 89 ? -9.991 8.081 12.945 1.00 77.94 89 ARG A CA 1
ATOM 708 C C . ARG A 1 89 ? -10.142 9.565 12.623 1.00 77.94 89 ARG A C 1
ATOM 710 O O . ARG A 1 89 ? -9.803 10.011 11.527 1.00 77.94 89 ARG A O 1
ATOM 717 N N . GLU A 1 90 ? -10.574 10.354 13.604 1.00 62.78 90 GLU A N 1
ATOM 718 C CA . GLU A 1 90 ? -10.475 11.817 13.550 1.00 62.78 90 GLU A CA 1
ATOM 719 C C . GLU A 1 90 ? -9.003 12.234 13.682 1.00 62.78 90 GLU A C 1
ATOM 721 O O . GLU A 1 90 ? -8.493 12.528 14.761 1.00 62.78 90 GLU A O 1
ATOM 726 N N . ALA A 1 91 ? -8.275 12.195 12.568 1.00 60.62 91 ALA A N 1
ATOM 727 C CA . ALA A 1 91 ? -6.865 12.549 12.519 1.00 60.62 91 ALA A CA 1
ATOM 728 C C . ALA A 1 91 ? -6.665 13.850 11.739 1.00 60.62 91 ALA A C 1
ATOM 730 O O . ALA A 1 91 ? -7.053 13.945 10.576 1.00 60.62 91 ALA A O 1
ATOM 731 N N . LYS A 1 92 ? -5.953 14.821 12.332 1.00 60.50 92 LYS A N 1
ATOM 732 C CA . LYS A 1 92 ? -5.496 16.043 11.630 1.00 60.50 92 LYS A CA 1
ATOM 733 C C . LYS A 1 92 ? -4.704 15.725 10.349 1.00 60.50 92 LYS A C 1
ATOM 735 O O . LYS A 1 92 ? -4.716 16.507 9.409 1.00 60.50 92 LYS A O 1
ATOM 740 N N . LEU A 1 93 ? -4.056 14.557 10.313 1.00 62.12 93 LEU A N 1
ATOM 741 C CA . LEU A 1 93 ? -3.229 14.056 9.208 1.00 62.12 93 LEU A CA 1
ATOM 742 C C . LEU A 1 93 ? -4.024 13.317 8.116 1.00 62.12 93 LEU A C 1
ATOM 744 O O . LEU A 1 93 ? -3.446 12.927 7.105 1.00 62.12 93 LEU A O 1
ATOM 748 N N . LYS A 1 94 ? -5.340 13.119 8.278 1.00 68.88 94 LYS A N 1
ATOM 749 C CA . LYS A 1 94 ? -6.181 12.402 7.304 1.00 68.88 94 LYS A CA 1
ATOM 750 C C . LYS A 1 94 ? -6.091 13.044 5.915 1.00 68.88 94 LYS A C 1
ATOM 752 O O . LYS A 1 94 ? -5.844 12.359 4.925 1.00 68.88 94 LYS A O 1
ATOM 757 N N . THR A 1 95 ? -6.180 14.371 5.858 1.00 77.94 95 THR A N 1
ATOM 758 C CA . THR A 1 95 ? -5.998 15.141 4.619 1.00 77.94 95 THR A CA 1
ATOM 759 C C . THR A 1 95 ? -4.593 14.974 4.039 1.00 77.94 95 THR A C 1
ATOM 761 O O . THR A 1 95 ? -4.444 14.890 2.822 1.00 77.94 95 THR A O 1
ATOM 764 N N . GLU A 1 96 ? -3.562 14.875 4.882 1.00 85.50 96 GLU A N 1
ATOM 765 C CA . GLU A 1 96 ? -2.171 14.747 4.439 1.00 85.50 96 GLU A CA 1
ATOM 766 C C . GLU A 1 96 ? -1.925 13.416 3.724 1.00 85.50 96 GLU A C 1
ATOM 768 O O . GLU A 1 96 ? -1.395 13.414 2.615 1.00 85.50 96 GLU A O 1
ATOM 773 N N . TRP A 1 97 ? -2.349 12.284 4.296 1.00 89.50 97 TRP A N 1
ATOM 774 C CA . TRP A 1 97 ? -2.100 10.979 3.674 1.00 89.50 97 TRP A CA 1
ATOM 775 C C . TRP A 1 97 ? -2.897 10.769 2.385 1.00 89.50 97 TRP A C 1
ATOM 777 O O . TRP A 1 97 ? -2.342 10.223 1.431 1.00 89.50 97 TRP A O 1
ATOM 787 N N . TYR A 1 98 ? -4.141 11.254 2.291 1.00 90.75 98 TYR A N 1
ATOM 788 C CA . TYR A 1 98 ? -4.880 11.222 1.021 1.00 90.75 98 TYR A CA 1
ATOM 789 C C . TYR A 1 98 ? -4.221 12.099 -0.043 1.00 90.75 98 TYR A C 1
ATOM 791 O O . TYR A 1 98 ? -4.015 11.650 -1.172 1.00 90.75 98 TYR A O 1
ATOM 799 N N . THR A 1 99 ? -3.817 13.319 0.327 1.00 91.44 99 THR A N 1
ATOM 800 C CA . THR A 1 99 ? -3.105 14.228 -0.584 1.00 91.44 99 THR A CA 1
ATOM 801 C C . THR A 1 99 ? -1.787 13.610 -1.039 1.00 91.44 99 THR A C 1
ATOM 803 O O . THR A 1 99 ? -1.447 13.673 -2.219 1.00 91.44 99 THR A O 1
ATOM 806 N N . LYS A 1 100 ? -1.069 12.941 -0.132 1.00 92.69 100 LYS A N 1
ATOM 807 C CA . LYS A 1 100 ? 0.164 12.221 -0.444 1.00 92.69 100 LYS A CA 1
ATOM 808 C C . LYS A 1 100 ? -0.076 11.062 -1.407 1.00 92.69 100 LYS A C 1
ATOM 810 O O . LYS A 1 100 ? 0.655 10.947 -2.382 1.00 92.69 100 LYS A O 1
ATOM 815 N N . CYS A 1 101 ? -1.099 10.236 -1.179 1.00 94.81 101 CYS A N 1
ATOM 816 C CA . CYS A 1 101 ? -1.461 9.151 -2.095 1.00 94.81 101 CYS A CA 1
ATOM 817 C C . CYS A 1 101 ? -1.757 9.684 -3.499 1.00 94.81 101 CYS A C 1
ATOM 819 O O . CYS A 1 101 ? -1.258 9.143 -4.483 1.00 94.81 101 CYS A O 1
ATOM 821 N N . TYR A 1 102 ? -2.516 10.778 -3.591 1.00 95.31 102 TYR A N 1
ATOM 822 C CA . TYR A 1 102 ? -2.821 11.418 -4.865 1.00 95.31 102 TYR A CA 1
ATOM 823 C C . TYR A 1 102 ? -1.556 11.966 -5.547 1.00 95.31 102 TYR A C 1
ATOM 825 O O . TYR A 1 102 ? -1.322 11.712 -6.729 1.00 95.31 102 TYR A O 1
ATOM 833 N N . ALA A 1 103 ? -0.692 12.655 -4.797 1.00 95.50 103 ALA A N 1
ATOM 834 C CA . ALA A 1 103 ? 0.569 13.181 -5.310 1.00 95.50 103 ALA A CA 1
ATOM 835 C C . ALA A 1 103 ? 1.514 12.068 -5.800 1.00 95.50 103 ALA A C 1
ATOM 837 O O . ALA A 1 103 ? 2.098 12.190 -6.875 1.00 95.50 103 ALA A O 1
ATOM 838 N N . GLU A 1 104 ? 1.637 10.966 -5.058 1.00 94.81 104 GLU A N 1
ATOM 839 C CA . GLU A 1 104 ? 2.449 9.801 -5.435 1.00 94.81 104 GLU A CA 1
ATOM 840 C C . GLU A 1 104 ? 1.888 9.077 -6.665 1.00 94.81 104 GLU A C 1
ATOM 842 O O . GLU A 1 104 ? 2.657 8.666 -7.538 1.00 94.81 104 GLU A O 1
ATOM 847 N N . ALA A 1 105 ? 0.560 8.983 -6.798 1.00 94.94 105 ALA A N 1
ATOM 848 C CA . 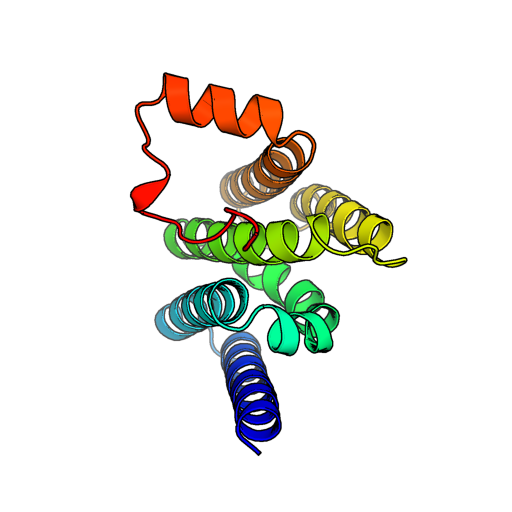ALA A 1 105 ? -0.074 8.439 -7.998 1.00 94.94 105 ALA A CA 1
ATOM 849 C C . ALA A 1 105 ? 0.316 9.251 -9.245 1.00 94.94 105 ALA A C 1
ATOM 851 O O . ALA A 1 105 ? 0.757 8.682 -10.243 1.00 94.94 105 ALA A O 1
ATOM 852 N N . LEU A 1 106 ? 0.246 10.584 -9.172 1.00 94.44 106 LEU A N 1
ATOM 853 C CA . LEU A 1 106 ? 0.642 11.457 -10.282 1.00 94.44 106 LEU A CA 1
ATOM 854 C C . LEU A 1 106 ? 2.155 11.449 -10.532 1.00 94.44 106 LEU A C 1
ATOM 856 O O . LEU A 1 106 ? 2.600 11.468 -11.681 1.00 94.44 106 LEU A O 1
ATOM 860 N N . ASN A 1 107 ? 2.963 11.402 -9.473 1.00 93.62 107 ASN A N 1
ATOM 861 C CA . ASN A 1 107 ? 4.417 11.326 -9.596 1.00 93.62 107 ASN A CA 1
ATOM 862 C C . ASN A 1 107 ? 4.872 10.005 -10.220 1.00 93.62 107 ASN A C 1
ATOM 864 O O . ASN A 1 107 ? 5.865 10.003 -10.943 1.00 93.62 107 ASN A O 1
ATOM 868 N N . THR A 1 108 ? 4.121 8.916 -10.039 1.00 92.00 108 THR A N 1
ATOM 869 C CA . THR A 1 108 ? 4.416 7.621 -10.670 1.00 92.00 108 THR A CA 1
ATOM 870 C C . THR A 1 108 ? 4.505 7.727 -12.194 1.00 92.00 108 THR A C 1
ATOM 872 O O . THR A 1 108 ? 5.338 7.063 -12.801 1.00 92.00 108 THR A O 1
ATOM 875 N N . MET A 1 109 ? 3.734 8.619 -12.823 1.00 89.69 109 MET A N 1
ATOM 876 C CA . MET A 1 109 ? 3.799 8.838 -14.274 1.00 89.69 109 MET A CA 1
ATOM 877 C C . MET A 1 109 ? 5.040 9.604 -14.741 1.00 89.69 109 MET A C 1
ATOM 879 O O . MET A 1 109 ? 5.404 9.495 -15.911 1.00 89.69 109 MET A O 1
ATOM 883 N N . LYS A 1 110 ? 5.681 10.371 -13.852 1.00 89.75 110 LYS A N 1
ATOM 884 C CA . LYS A 1 110 ? 6.869 11.187 -14.157 1.00 89.75 110 LYS A CA 1
ATOM 885 C C . LYS A 1 110 ? 8.177 10.400 -14.047 1.00 89.75 110 LYS A C 1
ATOM 887 O O . LYS A 1 110 ? 9.210 10.870 -14.511 1.00 89.75 110 LYS A O 1
ATOM 892 N N . ILE A 1 111 ? 8.143 9.238 -13.401 1.00 86.50 111 ILE A N 1
ATOM 893 C CA . ILE A 1 111 ? 9.316 8.391 -13.180 1.00 86.50 111 ILE A CA 1
ATOM 894 C C . ILE A 1 111 ? 9.600 7.614 -14.460 1.00 86.50 111 ILE A C 1
ATOM 896 O O . ILE A 1 111 ? 8.735 6.896 -14.947 1.00 86.50 111 ILE A O 1
ATOM 900 N N . ASN A 1 112 ? 10.808 7.725 -15.004 1.00 84.19 112 ASN A N 1
ATOM 901 C CA . ASN A 1 112 ? 11.159 7.046 -16.255 1.00 84.19 112 ASN A CA 1
ATOM 902 C C . ASN A 1 112 ? 11.752 5.643 -16.052 1.00 84.19 112 ASN A C 1
ATOM 904 O O . ASN A 1 112 ? 11.905 4.916 -17.027 1.00 84.19 112 ASN A O 1
ATOM 908 N N . ASP A 1 113 ? 12.002 5.241 -14.805 1.00 83.94 113 ASP A N 1
ATOM 909 C CA . ASP A 1 113 ? 12.695 3.991 -14.455 1.00 83.94 113 ASP A CA 1
ATOM 910 C C . ASP A 1 113 ? 11.858 2.718 -14.671 1.00 83.94 113 ASP A C 1
ATOM 912 O O . ASP A 1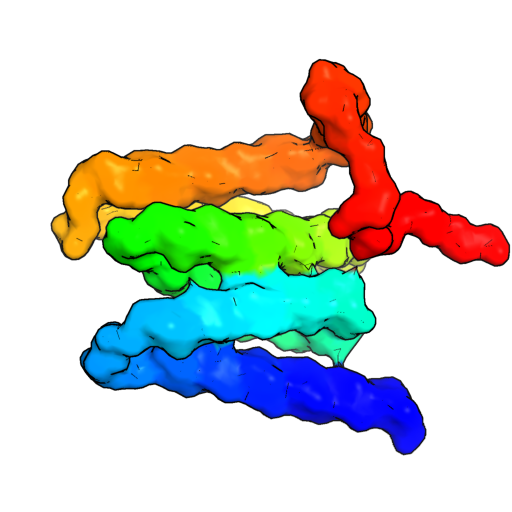 113 ? 12.375 1.607 -14.583 1.00 83.94 113 ASP A O 1
ATOM 916 N N . LEU A 1 114 ? 10.558 2.858 -14.949 1.00 86.38 114 LEU A N 1
ATOM 917 C CA . LEU A 1 114 ? 9.634 1.745 -15.178 1.00 86.38 114 LEU A CA 1
ATOM 918 C C . LEU A 1 114 ? 8.962 1.825 -16.548 1.00 86.38 114 LEU A C 1
ATOM 920 O O . LEU A 1 114 ? 8.759 2.929 -17.042 1.00 86.38 114 LEU A O 1
ATOM 924 N N . PRO A 1 115 ? 8.523 0.704 -17.145 1.00 92.62 115 PRO A N 1
ATOM 925 C CA . PRO A 1 115 ? 7.697 0.717 -18.349 1.00 92.62 115 PRO A CA 1
ATOM 926 C C . PRO A 1 115 ? 6.422 1.555 -18.179 1.00 92.62 115 PRO A C 1
ATOM 928 O O . PRO A 1 115 ? 5.823 1.597 -17.103 1.00 92.62 115 PRO A O 1
ATOM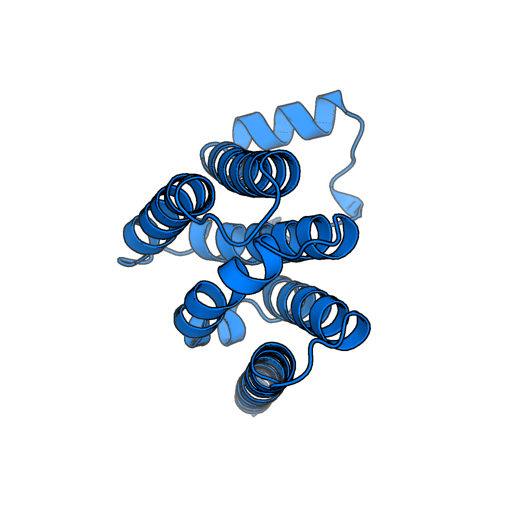 931 N N . LYS A 1 116 ? 5.963 2.197 -19.261 1.00 93.56 116 LYS A N 1
ATOM 932 C CA . LYS A 1 116 ? 4.756 3.045 -19.245 1.00 93.56 116 LYS A CA 1
ATOM 933 C C . LYS A 1 116 ? 3.524 2.302 -18.716 1.00 93.56 116 LYS A C 1
ATOM 935 O O . LYS A 1 116 ? 2.754 2.886 -17.952 1.00 93.56 116 LYS A O 1
ATOM 940 N N . ASP A 1 117 ? 3.359 1.037 -19.086 1.00 94.44 117 ASP A N 1
ATOM 941 C CA . ASP A 1 117 ? 2.198 0.233 -18.699 1.00 94.44 117 ASP A CA 1
ATOM 942 C C . ASP A 1 117 ? 2.202 -0.077 -17.198 1.00 94.44 117 ASP A C 1
ATOM 944 O O . ASP A 1 117 ? 1.179 0.082 -16.532 1.00 94.44 117 ASP A O 1
ATOM 948 N N . ASP A 1 118 ? 3.368 -0.400 -16.631 1.00 94.75 118 ASP A N 1
ATOM 949 C CA . ASP A 1 118 ? 3.521 -0.642 -15.194 1.00 94.75 118 ASP A CA 1
ATOM 950 C C . ASP A 1 118 ? 3.238 0.618 -14.372 1.00 94.75 118 ASP A C 1
ATOM 952 O O . ASP A 1 118 ? 2.545 0.554 -13.352 1.00 94.75 118 ASP A O 1
ATOM 956 N N . ARG A 1 119 ? 3.709 1.782 -14.837 1.00 94.94 119 ARG A N 1
ATOM 957 C CA . ARG A 1 119 ? 3.419 3.076 -14.197 1.00 94.94 119 ARG A CA 1
ATOM 958 C C . ARG A 1 119 ? 1.937 3.414 -14.260 1.00 94.94 119 ARG A C 1
ATOM 960 O O . ARG A 1 119 ? 1.361 3.817 -13.252 1.00 94.94 119 ARG A O 1
ATOM 967 N N . THR A 1 120 ? 1.319 3.203 -15.421 1.00 95.94 120 THR A N 1
ATOM 968 C CA . THR A 1 120 ? -0.112 3.458 -15.628 1.00 95.94 120 THR A CA 1
ATOM 969 C C . THR A 1 120 ? -0.945 2.571 -14.711 1.00 95.94 120 THR A C 1
ATOM 971 O O . THR A 1 120 ? -1.811 3.067 -13.998 1.00 95.94 120 THR A O 1
ATOM 974 N N . HIS A 1 121 ? -0.640 1.275 -14.657 1.00 96.56 121 HIS A N 1
ATOM 975 C CA . HIS A 1 121 ? -1.322 0.337 -13.774 1.00 96.56 121 HIS A CA 1
ATOM 976 C C . HIS A 1 121 ? -1.157 0.721 -12.295 1.00 96.56 121 HIS A C 1
ATOM 978 O O . HIS A 1 121 ? -2.144 0.794 -11.572 1.00 96.56 121 HIS A O 1
ATOM 984 N N . SER A 1 122 ? 0.061 1.055 -11.859 1.00 96.19 122 SER A N 1
ATOM 985 C CA . SER A 1 122 ? 0.341 1.491 -10.481 1.00 96.19 122 SER A CA 1
ATOM 986 C C . SER A 1 122 ? -0.444 2.753 -10.099 1.00 96.19 122 SER A C 1
ATOM 988 O O . SER A 1 122 ? -1.075 2.795 -9.045 1.00 96.19 122 SER A O 1
ATOM 990 N N . MET A 1 123 ? -0.456 3.766 -10.975 1.00 96.75 123 MET A N 1
ATOM 991 C CA . MET A 1 123 ? -1.227 4.998 -10.783 1.00 96.75 123 MET A CA 1
ATOM 992 C C . MET A 1 123 ? -2.725 4.702 -10.661 1.00 96.75 123 MET A C 1
ATOM 994 O O . MET A 1 123 ? -3.372 5.182 -9.731 1.00 96.75 123 MET A O 1
ATOM 998 N N . LEU A 1 124 ? -3.276 3.912 -11.588 1.00 97.62 124 LEU A N 1
ATOM 999 C CA . LEU A 1 124 ? -4.702 3.588 -11.608 1.00 97.62 124 LEU A CA 1
ATOM 1000 C C . LEU A 1 124 ? -5.134 2.827 -10.355 1.00 97.62 124 LEU A C 1
ATOM 1002 O O . LEU A 1 124 ? -6.216 3.096 -9.840 1.00 97.62 124 LEU A O 1
ATOM 1006 N N . LEU A 1 125 ? -4.293 1.932 -9.830 1.00 97.44 125 LEU A N 1
ATOM 1007 C CA . LEU A 1 125 ? -4.589 1.228 -8.584 1.00 97.44 125 LEU A CA 1
ATOM 1008 C C . LEU A 1 125 ? -4.683 2.188 -7.389 1.00 97.44 125 LEU A C 1
ATOM 1010 O O . LEU A 1 125 ? -5.635 2.101 -6.620 1.00 97.44 125 LEU A O 1
ATOM 1014 N N . VAL A 1 126 ? -3.748 3.134 -7.242 1.00 97.00 126 VAL A N 1
ATOM 1015 C CA . VAL A 1 126 ? -3.793 4.107 -6.131 1.00 97.00 126 VAL A CA 1
ATOM 1016 C C . VAL A 1 126 ? -5.016 5.018 -6.239 1.00 97.00 126 VAL A C 1
ATOM 1018 O O . VAL A 1 126 ? -5.687 5.268 -5.239 1.00 97.00 126 VAL A O 1
ATOM 1021 N N . LEU A 1 127 ? -5.330 5.502 -7.445 1.00 96.69 127 LEU A N 1
ATOM 1022 C CA . LEU A 1 127 ? -6.517 6.332 -7.671 1.00 96.69 127 LEU A CA 1
ATOM 1023 C C . LEU A 1 127 ? -7.811 5.564 -7.383 1.00 96.69 127 LEU A C 1
ATOM 1025 O O . LEU A 1 127 ? -8.718 6.121 -6.769 1.00 96.69 127 LEU A O 1
ATOM 1029 N N . ASN A 1 128 ? -7.881 4.291 -7.782 1.00 95.62 128 ASN A N 1
ATOM 1030 C CA . ASN A 1 128 ? -9.012 3.422 -7.474 1.00 95.62 128 ASN A CA 1
ATOM 1031 C C . ASN A 1 128 ? -9.230 3.337 -5.956 1.00 95.62 128 ASN A C 1
ATOM 1033 O O . ASN A 1 128 ? -10.331 3.608 -5.486 1.00 95.62 128 ASN A O 1
ATOM 1037 N N . GLU A 1 129 ? -8.175 3.092 -5.175 1.00 94.50 129 GLU A N 1
ATOM 1038 C CA . GLU A 1 129 ? -8.304 3.031 -3.714 1.00 94.50 129 GLU A CA 1
ATOM 1039 C C . GLU A 1 129 ? -8.748 4.346 -3.077 1.00 94.50 129 GLU A C 1
ATOM 1041 O O . GLU A 1 129 ? -9.559 4.339 -2.152 1.00 94.50 129 GLU A O 1
ATOM 1046 N N . LEU A 1 130 ? -8.276 5.487 -3.582 1.00 93.56 130 LEU A N 1
ATOM 1047 C CA . LEU A 1 130 ? -8.747 6.785 -3.100 1.00 93.56 130 LEU A CA 1
ATOM 1048 C C . LEU A 1 130 ? -10.247 6.967 -3.336 1.00 93.56 130 LEU A C 1
ATOM 1050 O O . LEU A 1 130 ? -10.947 7.425 -2.436 1.00 93.56 130 LEU A O 1
ATOM 1054 N N . VAL A 1 131 ? -10.747 6.570 -4.508 1.00 92.38 131 VAL A N 1
ATOM 1055 C CA . VAL A 1 131 ? -12.180 6.635 -4.831 1.00 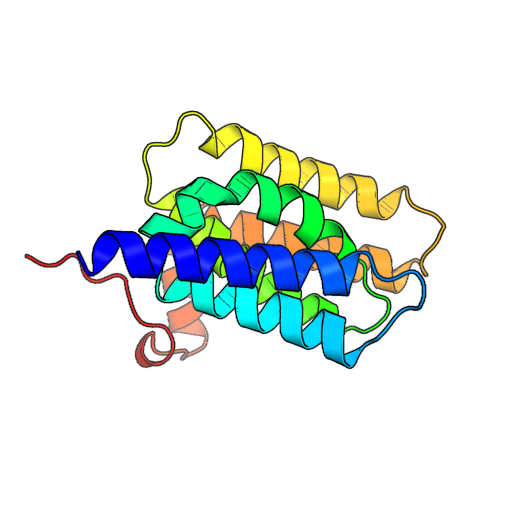92.38 131 VAL A CA 1
ATOM 1056 C C . VAL A 1 131 ? -12.985 5.665 -3.963 1.00 92.38 131 VAL A C 1
ATOM 1058 O O . VAL A 1 131 ? -14.025 6.051 -3.436 1.00 92.38 131 VAL A O 1
ATOM 1061 N N . ARG A 1 132 ? -12.490 4.439 -3.747 1.00 90.75 132 ARG A N 1
ATOM 1062 C CA . ARG A 1 132 ? -13.143 3.442 -2.879 1.00 90.75 132 ARG A CA 1
ATOM 1063 C C . ARG A 1 132 ? -13.265 3.915 -1.431 1.00 90.75 132 ARG A C 1
ATOM 1065 O O . ARG A 1 132 ? -14.263 3.633 -0.780 1.00 90.75 132 ARG A O 1
ATOM 1072 N N . ILE A 1 133 ? -12.264 4.634 -0.923 1.00 89.88 133 ILE A N 1
ATOM 1073 C CA . ILE A 1 133 ? -12.261 5.152 0.454 1.00 89.88 133 ILE A CA 1
ATOM 1074 C C . ILE A 1 133 ? -13.039 6.471 0.587 1.00 89.88 133 ILE A C 1
ATOM 1076 O O . ILE A 1 133 ? -13.499 6.793 1.683 1.00 89.88 133 ILE A O 1
ATOM 1080 N N . ALA A 1 134 ? -13.203 7.234 -0.498 1.00 88.50 134 ALA A N 1
ATOM 1081 C CA . ALA A 1 134 ? -13.892 8.523 -0.474 1.00 88.50 134 ALA A CA 1
ATOM 1082 C C . ALA A 1 134 ? -15.379 8.405 -0.100 1.00 88.50 134 ALA A C 1
ATOM 1084 O O . ALA A 1 134 ? -15.894 9.280 0.595 1.00 88.50 134 ALA A O 1
ATOM 1085 N N . ASP A 1 135 ? -16.050 7.328 -0.522 1.00 87.31 135 ASP A N 1
ATOM 1086 C CA . ASP A 1 135 ? -17.459 7.076 -0.212 1.00 87.31 135 ASP A CA 1
ATOM 1087 C C . ASP A 1 135 ? -17.700 5.605 0.163 1.00 87.31 135 ASP A C 1
ATOM 1089 O O . ASP A 1 135 ? -17.817 4.716 -0.683 1.00 87.31 135 ASP A O 1
ATOM 1093 N N . ALA A 1 136 ? -17.825 5.361 1.469 1.00 84.56 136 ALA A N 1
ATOM 1094 C CA . ALA A 1 136 ? -18.097 4.035 2.014 1.00 84.56 136 ALA A CA 1
ATOM 1095 C C . ALA A 1 136 ? -19.487 3.489 1.634 1.00 84.56 136 ALA A C 1
ATOM 1097 O O . ALA A 1 136 ? -19.680 2.272 1.609 1.00 84.56 136 ALA A O 1
ATOM 1098 N N . THR A 1 137 ? -20.457 4.362 1.344 1.00 87.00 137 THR A N 1
ATOM 1099 C CA . THR A 1 137 ? -21.805 3.959 0.920 1.00 87.00 137 THR A CA 1
ATOM 1100 C C . THR A 1 137 ? -21.747 3.408 -0.493 1.00 87.00 137 THR A C 1
ATOM 1102 O O . THR A 1 137 ? -22.231 2.306 -0.746 1.00 87.00 137 THR A O 1
ATOM 1105 N N . TYR A 1 138 ? -21.091 4.138 -1.398 1.00 88.44 138 TYR A N 1
ATOM 1106 C CA . TYR A 1 138 ? -20.880 3.684 -2.768 1.00 88.44 138 TYR A CA 1
ATOM 1107 C C . TYR A 1 138 ? -20.075 2.382 -2.816 1.00 88.44 138 TYR A C 1
ATOM 1109 O O . TYR A 1 138 ? -20.437 1.454 -3.541 1.00 88.44 138 TYR A O 1
ATOM 1117 N N . GLU A 1 139 ? -19.016 2.278 -2.010 1.00 88.56 139 GLU A N 1
ATOM 1118 C CA . GLU A 1 139 ? -18.213 1.059 -1.934 1.00 88.56 139 GLU A CA 1
ATOM 1119 C C . GLU A 1 139 ? -19.045 -0.146 -1.474 1.00 88.56 139 GLU A C 1
ATOM 1121 O O . GLU A 1 139 ? -18.923 -1.230 -2.046 1.00 88.56 139 GLU A O 1
ATOM 1126 N N . ARG A 1 140 ? -19.948 0.036 -0.502 1.00 87.50 140 ARG A N 1
ATOM 1127 C CA . ARG A 1 140 ? -20.875 -1.020 -0.070 1.00 87.50 140 ARG A CA 1
ATOM 1128 C C . ARG A 1 140 ? -21.799 -1.458 -1.207 1.00 87.50 140 ARG A C 1
ATOM 1130 O O . ARG A 1 140 ? -21.859 -2.650 -1.497 1.00 87.50 140 ARG A O 1
ATOM 1137 N N . THR A 1 141 ? -22.432 -0.513 -1.902 1.00 90.81 141 THR A N 1
ATOM 1138 C CA . THR A 1 141 ? -23.296 -0.802 -3.060 1.00 90.81 141 THR A CA 1
ATOM 1139 C C . THR A 1 141 ? -22.538 -1.547 -4.161 1.00 90.81 141 THR A C 1
ATOM 1141 O O . THR A 1 141 ? -23.054 -2.495 -4.751 1.00 90.81 141 THR A O 1
ATOM 1144 N N . ARG A 1 142 ? -21.284 -1.160 -4.430 1.00 89.50 142 ARG A N 1
ATOM 1145 C CA . ARG A 1 142 ? -20.425 -1.832 -5.413 1.00 89.50 142 ARG A CA 1
ATOM 1146 C C . ARG A 1 142 ? -20.134 -3.281 -5.016 1.00 89.50 142 ARG A C 1
ATOM 1148 O O . ARG A 1 142 ? -20.174 -4.159 -5.874 1.00 89.50 142 ARG A O 1
ATOM 1155 N N . LEU A 1 143 ? -19.830 -3.540 -3.743 1.00 88.75 143 LEU A N 1
ATOM 1156 C CA . LEU A 1 143 ? -19.578 -4.894 -3.235 1.00 88.75 143 LEU A CA 1
ATOM 1157 C C . LEU A 1 143 ? -20.832 -5.773 -3.315 1.00 88.75 143 LEU A C 1
ATOM 1159 O O . LEU A 1 143 ? -20.742 -6.917 -3.763 1.00 88.75 143 LEU A O 1
ATOM 1163 N N . GLU A 1 144 ? -21.995 -5.225 -2.958 1.00 90.62 144 GLU A N 1
ATOM 1164 C CA . GLU A 1 144 ? -23.291 -5.903 -3.073 1.00 90.62 144 GLU A CA 1
ATOM 1165 C C . GLU A 1 144 ? -23.611 -6.268 -4.528 1.00 90.62 144 GLU A C 1
ATOM 1167 O O . GLU A 1 144 ? -23.957 -7.416 -4.811 1.00 90.62 144 GLU A O 1
ATOM 1172 N N . ALA A 1 145 ? -23.414 -5.336 -5.465 1.00 90.94 145 ALA A N 1
ATOM 1173 C CA . ALA A 1 145 ? -23.620 -5.573 -6.895 1.00 90.94 145 ALA A CA 1
ATOM 1174 C C . ALA A 1 145 ? -22.689 -6.658 -7.467 1.00 90.94 145 ALA A C 1
ATOM 1176 O O . ALA A 1 145 ? -23.061 -7.364 -8.403 1.00 90.94 145 ALA A O 1
ATOM 1177 N N . LEU A 1 146 ? -21.490 -6.814 -6.898 1.00 89.94 146 LEU A N 1
ATOM 1178 C CA . LEU A 1 146 ? -20.532 -7.860 -7.268 1.00 89.94 146 LEU A CA 1
ATOM 1179 C C . LEU A 1 146 ? -20.779 -9.196 -6.548 1.00 89.94 146 LEU A C 1
ATOM 1181 O O . LEU A 1 146 ? -20.044 -10.154 -6.779 1.00 89.94 146 LEU A O 1
ATOM 1185 N N . GLY A 1 147 ? -21.780 -9.277 -5.666 1.00 87.31 147 GLY A N 1
ATOM 1186 C CA . GLY A 1 147 ? -22.059 -10.477 -4.875 1.00 87.31 147 GLY A CA 1
ATOM 1187 C C . GLY A 1 147 ? -20.983 -10.797 -3.830 1.00 87.31 147 GLY A C 1
ATOM 1188 O O . GLY A 1 147 ? -20.941 -11.917 -3.321 1.00 87.31 147 GLY A O 1
ATOM 1189 N N . ILE A 1 148 ? -20.119 -9.835 -3.493 1.00 82.50 148 ILE A N 1
ATOM 1190 C CA . ILE A 1 148 ? -19.052 -10.007 -2.504 1.00 82.50 148 ILE A CA 1
ATOM 1191 C C . ILE A 1 148 ? -19.649 -9.756 -1.115 1.00 82.50 148 ILE A C 1
ATOM 1193 O O . ILE A 1 148 ? -19.919 -8.617 -0.735 1.00 82.50 148 ILE A O 1
ATOM 1197 N N . ARG A 1 149 ? -19.870 -10.822 -0.335 1.00 64.44 149 ARG A N 1
ATOM 1198 C CA . ARG A 1 149 ? -20.350 -10.714 1.054 1.00 64.44 149 ARG A CA 1
ATOM 1199 C C . ARG A 1 149 ? -19.185 -10.328 1.972 1.00 64.44 149 ARG A C 1
ATOM 1201 O O . ARG A 1 149 ? -18.168 -11.012 1.981 1.00 64.44 149 ARG A O 1
ATOM 1208 N N . GLN A 1 150 ? -19.352 -9.282 2.789 1.00 54.47 150 GLN A N 1
ATOM 1209 C CA . GLN A 1 150 ? -18.340 -8.734 3.723 1.00 54.47 150 GLN A CA 1
ATOM 1210 C C . GLN A 1 150 ? -17.784 -9.725 4.777 1.00 54.47 150 GLN A C 1
ATOM 1212 O O . GLN A 1 150 ? -16.911 -9.368 5.564 1.00 54.47 150 GLN A O 1
ATOM 1217 N N . THR A 1 151 ? -18.230 -10.981 4.790 1.00 42.97 151 THR A N 1
ATOM 1218 C CA . THR A 1 151 ? -17.780 -12.040 5.706 1.00 42.97 151 THR A CA 1
ATOM 1219 C C . THR A 1 151 ? -16.312 -12.458 5.557 1.00 42.97 151 THR A C 1
ATOM 1221 O O . THR A 1 151 ? -15.788 -13.095 6.464 1.00 42.97 151 THR A O 1
ATOM 1224 N N . GLU A 1 152 ? -15.613 -12.072 4.486 1.00 40.66 152 GLU A N 1
ATOM 1225 C CA . GLU A 1 152 ? -14.180 -12.379 4.300 1.00 40.66 152 GLU A CA 1
ATOM 1226 C C . GLU A 1 152 ? -13.240 -11.216 4.676 1.00 40.66 152 GLU A C 1
ATOM 1228 O O . GLU A 1 152 ? -12.027 -11.293 4.487 1.00 40.66 152 GLU A O 1
ATOM 1233 N N . THR A 1 153 ? -13.757 -10.113 5.230 1.00 43.88 153 THR A N 1
ATOM 1234 C CA . THR A 1 153 ? -12.926 -8.979 5.676 1.00 43.88 153 THR A CA 1
ATOM 1235 C C . THR A 1 153 ? -13.518 -8.332 6.929 1.00 43.88 153 THR A C 1
ATOM 1237 O O . THR A 1 153 ? -13.966 -7.190 6.910 1.00 43.88 153 THR A O 1
ATOM 1240 N N . SER A 1 154 ? -13.523 -9.085 8.036 1.00 39.06 154 SER A N 1
ATOM 1241 C CA . SER A 1 154 ? -13.647 -8.552 9.408 1.00 39.06 154 SER A CA 1
ATOM 1242 C C . SER A 1 154 ? -12.852 -7.230 9.494 1.00 39.06 154 SER A C 1
ATOM 1244 O O . SER A 1 154 ? -11.700 -7.211 9.069 1.00 39.06 154 SER A O 1
ATOM 1246 N N . ILE A 1 155 ? -13.336 -6.068 9.949 1.00 47.12 155 ILE A N 1
ATOM 1247 C CA . ILE A 1 155 ? -14.228 -5.745 11.065 1.00 47.12 155 ILE A CA 1
ATOM 1248 C C . ILE A 1 155 ? -14.770 -4.318 10.811 1.00 47.12 155 ILE A C 1
ATOM 1250 O O . ILE A 1 155 ? -13.975 -3.384 10.699 1.00 47.12 155 ILE A O 1
ATOM 1254 N N . ALA A 1 156 ? -16.090 -4.117 10.746 1.00 38.53 156 ALA A N 1
ATOM 1255 C CA . ALA A 1 156 ? -16.719 -2.797 10.921 1.00 38.53 156 ALA A CA 1
ATOM 1256 C C . ALA A 1 156 ? -18.207 -2.921 11.304 1.00 38.53 156 ALA A C 1
ATOM 1258 O O . ALA A 1 156 ? -19.064 -2.238 10.751 1.00 38.53 156 ALA A O 1
ATOM 1259 N N . THR A 1 157 ? -18.530 -3.794 12.257 1.00 31.42 157 THR A N 1
ATOM 1260 C CA . THR A 1 157 ? -19.688 -3.557 13.129 1.00 31.42 157 THR A CA 1
ATOM 1261 C C . THR A 1 157 ? -19.156 -2.876 14.388 1.00 31.42 157 THR A C 1
ATOM 1263 O O . THR A 1 157 ? -18.276 -3.454 15.036 1.00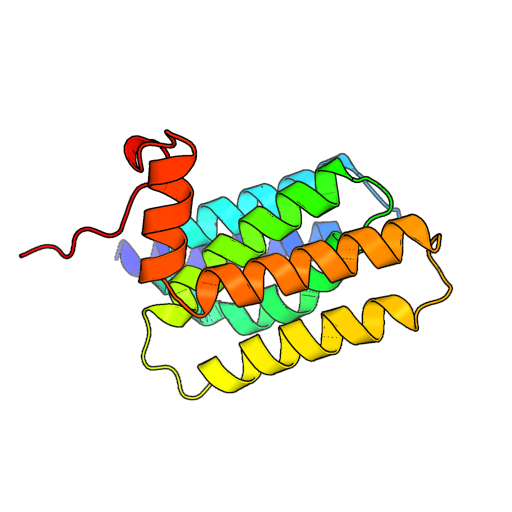 31.42 157 THR A O 1
ATOM 1266 N N . PRO A 1 158 ? -19.600 -1.651 14.723 1.00 33.59 158 PRO A N 1
ATOM 1267 C CA . PRO A 1 158 ? -19.278 -1.061 16.011 1.00 33.59 158 PRO A CA 1
ATOM 1268 C C . PRO A 1 158 ? -19.849 -1.969 17.100 1.00 33.59 158 PRO A C 1
ATOM 1270 O O . PRO A 1 158 ? -20.966 -2.466 16.984 1.00 33.59 158 PRO A O 1
ATOM 1273 N N . ILE A 1 159 ? -19.029 -2.240 18.109 1.00 36.56 159 ILE A N 1
ATOM 1274 C CA . ILE A 1 159 ? -19.462 -2.905 19.333 1.00 36.56 159 ILE A CA 1
ATOM 1275 C C . ILE A 1 159 ? -20.438 -1.929 19.998 1.00 36.56 159 ILE A C 1
ATOM 1277 O O . ILE A 1 159 ? -20.014 -0.836 20.381 1.00 36.56 159 ILE A O 1
ATOM 1281 N N . GLU A 1 160 ? -21.720 -2.292 20.040 1.00 32.41 160 GLU A N 1
ATOM 1282 C CA . GLU A 1 160 ? -22.681 -1.714 20.990 1.00 32.41 160 GLU A CA 1
ATOM 1283 C C . GLU A 1 160 ? -22.325 -2.132 22.421 1.00 32.41 160 GLU A C 1
ATOM 1285 O O . GLU A 1 160 ? -21.929 -3.308 22.618 1.00 32.41 160 GLU A O 1
#

Radius of gyration: 15.94 Å; chains: 1; bounding box: 44×29×49 Å